Protein AF-A0A7S4KQP2-F1 (afdb_monomer_lite)

pLDDT: mean 84.34, std 9.61, range [54.09, 95.94]

Radius of gyration: 21.33 Å; chains: 1; bounding box: 47×23×53 Å

Structure (mmCIF, N/CA/C/O backbone):
data_AF-A0A7S4KQP2-F1
#
_entry.id   AF-A0A7S4KQP2-F1
#
loop_
_atom_site.group_PDB
_atom_site.id
_atom_site.type_symbol
_atom_site.label_atom_id
_atom_site.label_alt_id
_atom_site.label_comp_id
_atom_site.label_asym_id
_atom_site.label_entity_id
_atom_site.label_seq_id
_atom_site.pdbx_PDB_ins_code
_atom_site.Cartn_x
_atom_site.Cartn_y
_atom_site.Cartn_z
_atom_site.occupancy
_atom_site.B_iso_or_equiv
_atom_site.auth_seq_id
_atom_site.auth_comp_id
_atom_site.auth_asym_id
_atom_site.auth_atom_id
_atom_site.pdbx_PDB_model_num
ATOM 1 N N . VAL A 1 1 ? -1.414 11.076 -24.172 1.00 54.09 1 VAL A N 1
ATOM 2 C CA . VAL A 1 1 ? -0.318 10.652 -23.259 1.00 54.09 1 VAL A CA 1
ATOM 3 C C . VAL A 1 1 ? -0.550 9.234 -22.689 1.00 54.09 1 VAL A C 1
ATOM 5 O O . VAL A 1 1 ? -0.285 8.995 -21.524 1.00 54.09 1 VAL A O 1
ATOM 8 N N . LYS A 1 2 ? -1.063 8.268 -23.476 1.00 63.16 2 LYS A N 1
ATOM 9 C CA . LYS A 1 2 ? -1.435 6.912 -22.988 1.00 63.16 2 LYS A CA 1
ATOM 10 C C . LYS A 1 2 ? -0.659 5.764 -23.656 1.00 63.16 2 LYS A C 1
ATOM 12 O O . LYS A 1 2 ? -0.974 4.606 -23.430 1.00 63.16 2 LYS A O 1
ATOM 17 N N . SER A 1 3 ? 0.327 6.067 -24.500 1.00 73.31 3 SER A N 1
ATOM 18 C CA . SER A 1 3 ? 0.993 5.059 -25.334 1.00 73.31 3 SER A CA 1
ATOM 19 C C . SER A 1 3 ? 2.074 4.251 -24.608 1.00 73.31 3 SER A C 1
ATOM 21 O O . SER A 1 3 ? 2.471 3.212 -25.116 1.00 73.31 3 SER A O 1
ATOM 23 N N . GLY A 1 4 ? 2.557 4.694 -23.439 1.00 78.69 4 GLY A N 1
ATOM 24 C CA . GLY A 1 4 ? 3.621 3.990 -22.704 1.00 78.69 4 GLY A CA 1
ATOM 25 C C . GLY A 1 4 ? 4.964 3.938 -23.446 1.00 78.69 4 GLY A C 1
ATOM 26 O O . GLY A 1 4 ? 5.791 3.087 -23.146 1.00 78.69 4 GLY A O 1
ATOM 27 N N . ILE A 1 5 ? 5.177 4.821 -24.428 1.00 85.38 5 ILE A N 1
ATOM 28 C CA . ILE A 1 5 ? 6.394 4.862 -25.247 1.00 85.38 5 ILE A CA 1
ATOM 29 C C . ILE A 1 5 ? 7.413 5.787 -24.584 1.00 85.38 5 ILE A C 1
ATOM 31 O O . ILE A 1 5 ? 7.119 6.956 -24.331 1.00 85.38 5 ILE A O 1
ATOM 35 N N . PHE A 1 6 ? 8.614 5.273 -24.340 1.00 90.44 6 PHE A N 1
ATOM 36 C CA . PHE A 1 6 ? 9.753 6.026 -23.823 1.00 90.44 6 PHE A CA 1
ATOM 37 C C . PHE A 1 6 ? 11.065 5.408 -24.319 1.00 90.44 6 PHE A C 1
ATOM 39 O O . PHE A 1 6 ? 11.108 4.238 -24.700 1.00 90.44 6 PHE A O 1
ATOM 46 N N . THR A 1 7 ? 12.141 6.191 -24.288 1.00 91.81 7 THR A N 1
ATOM 47 C CA . THR A 1 7 ? 13.486 5.741 -24.669 1.00 91.81 7 THR A CA 1
ATOM 48 C C . THR A 1 7 ? 14.397 5.799 -23.454 1.00 91.81 7 THR A C 1
ATOM 50 O O . THR A 1 7 ? 14.441 6.816 -22.763 1.00 91.81 7 THR A O 1
ATOM 53 N N . ILE A 1 8 ? 15.145 4.724 -23.203 1.00 92.31 8 ILE A N 1
ATOM 54 C CA . ILE A 1 8 ? 16.148 4.690 -22.137 1.00 92.31 8 ILE A CA 1
ATOM 55 C C . ILE A 1 8 ? 17.492 5.182 -22.697 1.00 92.31 8 ILE A C 1
ATOM 57 O O . ILE A 1 8 ? 17.955 4.648 -23.709 1.00 92.31 8 ILE A O 1
ATOM 61 N N . PRO A 1 9 ? 18.134 6.189 -22.077 1.00 94.69 9 PRO A N 1
ATOM 62 C CA . PRO A 1 9 ? 19.444 6.662 -22.510 1.00 94.69 9 PRO A CA 1
ATOM 63 C C . PRO A 1 9 ? 20.538 5.591 -22.408 1.00 94.69 9 PRO A C 1
ATOM 65 O O . PRO A 1 9 ? 20.535 4.761 -21.502 1.00 94.69 9 PRO A O 1
ATOM 68 N N . LYS A 1 10 ? 21.544 5.670 -23.288 1.00 91.50 10 LYS A N 1
ATOM 69 C CA . LYS A 1 10 ? 22.642 4.685 -23.374 1.00 91.50 10 LYS A CA 1
ATOM 70 C C . LYS A 1 10 ? 23.550 4.622 -22.139 1.00 91.50 10 LYS A C 1
ATOM 72 O O . LYS A 1 10 ? 24.263 3.643 -21.973 1.00 91.50 10 LYS A O 1
ATOM 77 N N . PHE A 1 11 ? 23.554 5.658 -21.302 1.00 94.12 11 PHE A N 1
ATOM 78 C CA . PHE A 1 11 ? 24.356 5.691 -20.075 1.00 94.12 11 PHE A CA 1
ATOM 79 C C . PHE A 1 11 ? 23.725 4.900 -18.917 1.00 94.12 11 PHE A C 1
ATOM 81 O O . PHE A 1 11 ? 24.348 4.750 -17.869 1.00 94.12 11 PHE A O 1
ATOM 88 N N . VAL A 1 12 ? 22.484 4.424 -19.066 1.00 92.00 12 VAL A N 1
ATOM 89 C CA . VAL A 1 12 ? 21.790 3.651 -18.030 1.00 92.00 12 VAL A CA 1
ATOM 90 C C . VAL A 1 12 ? 22.274 2.202 -18.057 1.00 92.00 12 VAL A C 1
ATOM 92 O O . VAL A 1 12 ? 22.308 1.569 -19.110 1.00 92.00 12 VAL A O 1
ATOM 95 N N . HIS A 1 13 ? 22.620 1.662 -16.887 1.00 93.00 13 HIS A N 1
ATOM 96 C CA . HIS A 1 13 ? 23.046 0.270 -16.746 1.00 93.00 13 HIS A CA 1
ATOM 97 C C . HIS A 1 13 ? 21.942 -0.703 -17.217 1.00 93.00 13 HIS A C 1
ATOM 99 O O . HIS A 1 13 ? 20.776 -0.485 -16.870 1.00 93.00 13 HIS A O 1
ATOM 105 N N . PRO A 1 14 ? 22.269 -1.799 -17.934 1.00 92.69 14 PRO A N 1
ATOM 106 C CA . PRO A 1 14 ? 21.277 -2.728 -18.488 1.00 92.69 14 PRO A CA 1
ATOM 107 C C . PRO A 1 14 ? 20.307 -3.292 -17.440 1.00 92.69 14 PRO A C 1
ATOM 109 O O . PRO A 1 14 ? 19.108 -3.323 -17.693 1.00 92.69 14 PRO A O 1
ATOM 112 N N . ASP A 1 15 ? 20.785 -3.645 -16.240 1.00 91.50 15 ASP A N 1
ATOM 113 C CA . ASP A 1 15 ? 19.913 -4.122 -15.149 1.00 91.50 15 ASP A CA 1
ATOM 114 C C . ASP A 1 15 ? 18.859 -3.074 -14.736 1.00 91.50 15 ASP A C 1
ATOM 116 O O . ASP A 1 15 ? 17.713 -3.404 -14.447 1.00 91.50 15 ASP A O 1
ATOM 120 N N . ILE A 1 16 ? 19.222 -1.789 -14.705 1.00 92.06 16 ILE A N 1
ATOM 121 C CA . ILE A 1 16 ? 18.276 -0.714 -14.366 1.00 92.06 16 ILE A CA 1
ATOM 122 C C . ILE A 1 16 ? 17.314 -0.490 -15.529 1.00 92.06 16 ILE A C 1
ATOM 124 O O . ILE A 1 16 ? 16.122 -0.277 -15.314 1.00 92.06 16 ILE A O 1
ATOM 128 N N . ALA A 1 17 ? 17.828 -0.552 -16.758 1.00 94.06 17 ALA A N 1
ATOM 129 C CA . ALA A 1 17 ? 17.023 -0.394 -17.956 1.00 94.06 17 ALA A CA 1
ATOM 130 C C . ALA A 1 17 ? 15.924 -1.467 -18.045 1.00 94.06 17 ALA A C 1
ATOM 132 O O . ALA A 1 17 ? 14.764 -1.120 -18.265 1.00 94.06 17 ALA A O 1
ATOM 133 N N . ASP A 1 18 ? 16.266 -2.736 -17.795 1.00 94.12 18 ASP A N 1
ATOM 134 C CA . ASP A 1 18 ? 15.305 -3.847 -17.746 1.00 94.12 18 ASP A CA 1
ATOM 135 C C . ASP A 1 18 ? 14.243 -3.622 -16.660 1.00 94.12 18 ASP A C 1
ATOM 137 O O . ASP A 1 18 ? 13.043 -3.720 -16.931 1.00 94.12 18 ASP A O 1
ATOM 141 N N . LEU A 1 19 ? 14.648 -3.218 -15.451 1.00 95.06 19 LEU A N 1
ATOM 142 C CA . LEU A 1 19 ? 13.696 -2.950 -14.374 1.00 95.06 19 LEU A CA 1
ATOM 143 C C . LEU A 1 19 ? 12.720 -1.8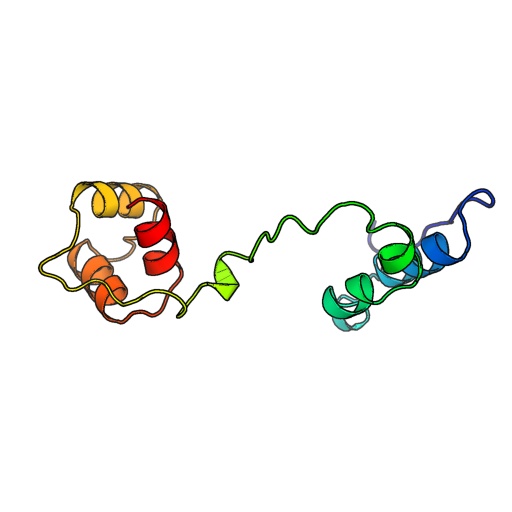13 -14.727 1.00 95.06 19 LEU A C 1
ATOM 145 O O . LEU A 1 19 ? 11.511 -1.971 -14.549 1.00 95.06 19 LEU A O 1
ATOM 149 N N . ILE A 1 20 ? 13.214 -0.691 -15.268 1.00 94.38 20 ILE A N 1
ATOM 150 C CA . ILE A 1 20 ? 12.374 0.444 -15.689 1.00 94.38 20 ILE A CA 1
ATOM 151 C C . ILE A 1 20 ? 11.380 0.006 -16.773 1.00 94.38 20 ILE A C 1
ATOM 153 O O . ILE A 1 20 ? 10.200 0.356 -16.695 1.00 94.38 20 ILE A O 1
ATOM 157 N N . GLN A 1 21 ? 11.819 -0.800 -17.746 1.00 93.69 21 GLN A N 1
ATOM 158 C CA . GLN A 1 21 ? 10.949 -1.345 -18.796 1.00 93.69 21 GLN A CA 1
ATOM 159 C C . GLN A 1 21 ? 9.810 -2.193 -18.240 1.00 93.69 21 GLN A C 1
ATOM 161 O O . GLN A 1 21 ? 8.676 -2.082 -18.704 1.00 93.69 21 GLN A O 1
ATOM 166 N N . ARG A 1 22 ? 10.082 -2.998 -17.214 1.00 93.81 22 ARG A N 1
ATOM 167 C CA . ARG A 1 22 ? 9.069 -3.848 -16.579 1.00 93.81 22 ARG A CA 1
ATOM 168 C C . ARG A 1 22 ? 8.141 -3.084 -15.630 1.00 93.81 22 ARG A C 1
ATOM 170 O O . ARG A 1 22 ? 7.011 -3.521 -15.401 1.00 93.81 22 ARG A O 1
ATOM 177 N N . MET A 1 23 ? 8.593 -1.956 -15.078 1.00 94.81 23 MET A N 1
ATOM 178 C CA . MET A 1 23 ? 7.784 -1.079 -14.220 1.00 94.81 23 MET A CA 1
ATOM 179 C C . MET A 1 23 ? 6.843 -0.176 -15.024 1.00 94.81 23 MET A C 1
ATOM 181 O O . MET A 1 23 ? 5.683 -0.007 -14.650 1.00 94.81 23 MET A O 1
ATOM 185 N N . LEU A 1 24 ? 7.314 0.391 -16.136 1.00 93.00 24 LEU A N 1
ATOM 186 C CA . LEU A 1 24 ? 6.568 1.364 -16.941 1.00 93.00 24 LEU A CA 1
ATOM 187 C C . LEU A 1 24 ? 5.764 0.702 -18.070 1.00 93.00 24 LEU A C 1
ATOM 189 O O . LEU A 1 24 ? 5.799 1.128 -19.222 1.00 93.00 24 LEU A O 1
ATOM 193 N N . VAL A 1 25 ? 5.006 -0.340 -17.723 1.00 92.12 25 VAL A N 1
ATOM 194 C CA . VAL A 1 25 ? 4.101 -1.035 -18.648 1.00 92.12 25 VAL A CA 1
ATOM 195 C C . VAL A 1 25 ? 2.707 -0.402 -18.589 1.00 92.12 25 VAL A C 1
ATOM 197 O O . VAL A 1 25 ? 2.154 -0.183 -17.502 1.00 92.12 25 VAL A O 1
ATOM 200 N N . ALA A 1 26 ? 2.144 -0.105 -19.767 1.00 90.62 26 ALA A N 1
ATOM 201 C CA . ALA A 1 26 ? 0.820 0.506 -19.909 1.00 90.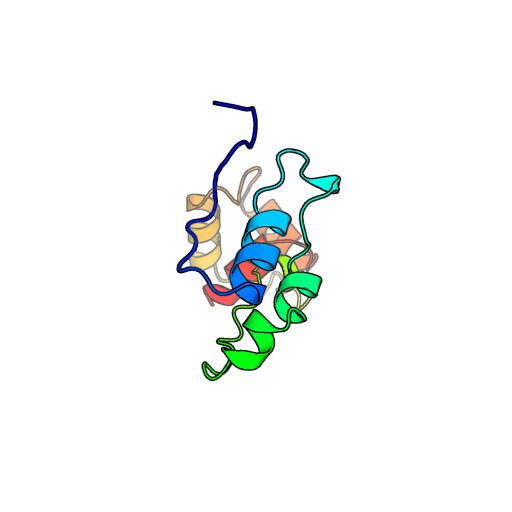62 26 ALA A CA 1
ATOM 202 C C . ALA A 1 26 ? -0.297 -0.389 -19.349 1.00 90.62 26 ALA A C 1
ATOM 204 O O . ALA A 1 26 ? -1.209 0.108 -18.694 1.00 90.62 26 ALA A O 1
ATOM 205 N N . ASP A 1 27 ? -0.190 -1.699 -19.573 1.00 91.19 27 ASP A N 1
ATOM 206 C CA . ASP A 1 27 ? -1.075 -2.713 -19.006 1.00 91.19 27 ASP A CA 1
ATOM 207 C C . ASP A 1 27 ? -0.661 -3.054 -17.557 1.00 91.19 27 ASP A C 1
ATOM 209 O O . ASP A 1 27 ? 0.429 -3.604 -17.349 1.00 91.19 27 ASP A O 1
ATOM 213 N N . PRO A 1 28 ? -1.505 -2.769 -16.545 1.00 91.00 28 PRO A N 1
ATOM 214 C CA . PRO A 1 28 ? -1.210 -3.091 -15.152 1.00 91.00 28 PRO A CA 1
ATOM 215 C C . PRO A 1 28 ? -1.044 -4.590 -14.887 1.00 91.00 28 PRO A C 1
ATOM 217 O O . PRO A 1 28 ? -0.238 -4.952 -14.034 1.00 91.00 28 PRO A O 1
ATOM 220 N N . ALA A 1 29 ? -1.752 -5.462 -15.615 1.00 92.75 29 ALA A N 1
ATOM 221 C CA . ALA A 1 29 ? -1.682 -6.911 -15.409 1.00 92.75 29 ALA A CA 1
ATOM 222 C C . ALA A 1 29 ? -0.326 -7.496 -15.838 1.00 92.75 29 ALA A C 1
ATOM 224 O O . ALA A 1 29 ? 0.099 -8.537 -15.341 1.00 92.75 29 ALA A O 1
ATOM 225 N N . ARG A 1 30 ? 0.372 -6.805 -16.747 1.00 92.50 30 ARG A N 1
ATOM 226 C CA . ARG A 1 30 ? 1.705 -7.175 -17.245 1.00 92.50 30 ARG A CA 1
ATOM 227 C C . ARG A 1 30 ? 2.843 -6.456 -16.521 1.00 92.50 30 ARG A C 1
ATOM 229 O O . ARG A 1 30 ? 4.009 -6.749 -16.786 1.00 92.50 30 ARG A O 1
ATOM 236 N N . ARG A 1 31 ? 2.526 -5.500 -15.647 1.00 95.94 31 ARG A N 1
ATOM 237 C CA . ARG A 1 31 ? 3.510 -4.745 -14.869 1.00 95.94 31 ARG A CA 1
ATOM 238 C C . ARG A 1 31 ? 4.162 -5.654 -13.831 1.00 95.94 31 ARG A C 1
ATOM 240 O O . ARG A 1 31 ? 3.491 -6.457 -13.189 1.00 95.94 31 ARG A O 1
ATOM 247 N N . ILE A 1 32 ? 5.470 -5.502 -13.637 1.00 95.25 32 ILE A N 1
ATOM 248 C CA . ILE A 1 32 ? 6.196 -6.245 -12.601 1.00 95.25 32 ILE A CA 1
ATOM 249 C C . ILE A 1 32 ? 5.594 -6.003 -11.209 1.00 95.25 32 ILE A C 1
ATOM 251 O O . ILE A 1 32 ? 5.343 -4.863 -10.812 1.00 95.25 32 ILE A O 1
ATOM 255 N N . ALA A 1 33 ? 5.379 -7.081 -10.454 1.00 93.81 33 ALA A N 1
ATOM 256 C CA . ALA A 1 33 ? 4.877 -6.998 -9.089 1.00 93.81 33 ALA A CA 1
ATOM 257 C C . ALA A 1 33 ? 5.989 -6.597 -8.108 1.00 93.81 33 ALA A C 1
ATOM 259 O O . ALA A 1 33 ? 7.164 -6.900 -8.313 1.00 93.81 33 ALA A O 1
ATOM 260 N N . ILE A 1 34 ? 5.619 -5.991 -6.974 1.00 90.25 34 ILE A N 1
ATOM 261 C CA . ILE A 1 34 ? 6.572 -5.543 -5.937 1.00 90.25 34 ILE A CA 1
ATOM 262 C C . ILE A 1 34 ? 7.487 -6.684 -5.463 1.00 90.25 34 ILE A C 1
ATOM 264 O O . ILE A 1 34 ? 8.684 -6.481 -5.260 1.00 90.25 34 ILE A O 1
ATOM 268 N N . LYS A 1 35 ? 6.942 -7.898 -5.315 1.00 89.00 35 LYS A N 1
ATOM 269 C CA . LYS A 1 35 ? 7.709 -9.098 -4.941 1.00 89.00 35 LYS A CA 1
ATOM 270 C C . LYS A 1 35 ? 8.833 -9.415 -5.932 1.00 89.00 35 LYS A C 1
ATOM 272 O O . LYS A 1 35 ? 9.905 -9.837 -5.515 1.00 89.00 35 LYS A O 1
ATOM 277 N N . ASP A 1 36 ? 8.605 -9.169 -7.218 1.00 92.56 36 ASP A N 1
ATOM 278 C CA . ASP A 1 36 ? 9.556 -9.466 -8.286 1.00 92.56 36 ASP A CA 1
ATOM 279 C C . ASP A 1 36 ? 10.563 -8.321 -8.459 1.00 92.56 36 ASP A C 1
ATOM 281 O O . ASP A 1 36 ? 11.738 -8.582 -8.705 1.00 92.56 36 ASP A O 1
ATOM 285 N N . ILE A 1 37 ? 10.158 -7.069 -8.193 1.00 92.12 37 ILE A N 1
ATOM 286 C CA . ILE A 1 37 ? 11.082 -5.925 -8.060 1.00 92.12 37 ILE A CA 1
ATOM 287 C C . ILE A 1 37 ? 12.121 -6.211 -6.969 1.00 92.12 37 ILE A C 1
ATOM 289 O O . ILE A 1 37 ? 13.318 -6.074 -7.206 1.00 92.12 37 ILE A O 1
ATOM 293 N N . LYS A 1 38 ? 11.679 -6.671 -5.790 1.00 87.06 38 LYS A N 1
ATOM 294 C CA . LYS A 1 38 ? 12.565 -6.990 -4.653 1.00 87.06 38 LYS A CA 1
ATOM 295 C C . LYS A 1 38 ? 13.540 -8.143 -4.935 1.00 87.06 38 LYS A C 1
ATOM 297 O O . LYS A 1 38 ? 14.529 -8.287 -4.224 1.00 87.06 38 LYS A O 1
ATOM 302 N N . ARG A 1 39 ? 13.270 -8.964 -5.955 1.00 90.56 39 ARG A N 1
ATOM 303 C CA . ARG A 1 39 ? 14.125 -10.080 -6.399 1.00 90.56 39 ARG A CA 1
ATOM 304 C C . ARG A 1 39 ? 15.010 -9.713 -7.594 1.00 90.56 39 ARG A C 1
ATOM 306 O O . ARG A 1 39 ? 15.809 -10.537 -8.028 1.00 90.56 39 ARG A O 1
ATOM 313 N N . HIS A 1 40 ? 14.863 -8.507 -8.140 1.00 92.44 40 HIS A N 1
ATOM 314 C CA . HIS A 1 40 ? 15.586 -8.075 -9.325 1.00 92.44 40 HIS A CA 1
ATOM 315 C C . HIS A 1 40 ? 17.086 -7.867 -9.019 1.00 92.44 40 HIS A C 1
ATOM 317 O O . HIS A 1 40 ? 17.407 -7.296 -7.973 1.00 92.44 40 HIS A O 1
ATOM 323 N N . PRO A 1 41 ? 18.020 -8.243 -9.920 1.00 90.50 41 PRO A N 1
ATOM 324 C CA . PRO A 1 41 ? 19.463 -8.090 -9.703 1.00 90.50 41 PRO A CA 1
ATOM 325 C C . PRO A 1 41 ? 19.891 -6.681 -9.285 1.00 90.50 41 PRO A C 1
ATOM 327 O O . PRO A 1 41 ? 20.676 -6.535 -8.353 1.00 90.50 41 PRO A O 1
ATOM 330 N N . PHE A 1 42 ? 19.326 -5.645 -9.916 1.00 89.62 42 PHE A N 1
ATOM 331 C CA . PHE A 1 42 ? 19.558 -4.253 -9.511 1.00 89.62 42 PHE A CA 1
ATOM 332 C C . PHE A 1 42 ? 19.160 -3.994 -8.052 1.00 89.62 42 PHE A C 1
ATOM 334 O O . PHE A 1 42 ? 19.927 -3.402 -7.301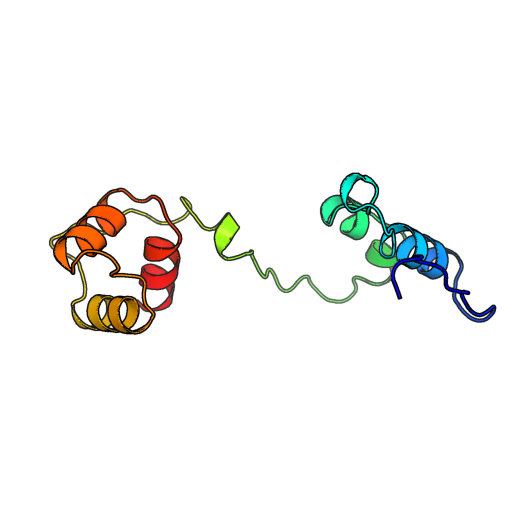 1.00 89.62 42 PHE A O 1
ATOM 341 N N . TRP A 1 43 ? 17.984 -4.470 -7.627 1.00 87.44 43 TRP A N 1
ATOM 342 C CA . TRP A 1 43 ? 17.525 -4.283 -6.253 1.00 87.44 43 TRP A CA 1
ATOM 343 C C . TRP A 1 43 ? 18.473 -4.962 -5.268 1.00 87.44 43 TRP A C 1
ATOM 345 O O . TRP A 1 43 ? 18.904 -4.333 -4.308 1.00 87.44 43 TRP A O 1
ATOM 355 N N . LEU A 1 44 ? 18.847 -6.215 -5.533 1.00 86.81 44 LEU A N 1
ATOM 356 C CA . LEU A 1 44 ? 19.725 -7.010 -4.669 1.00 86.81 4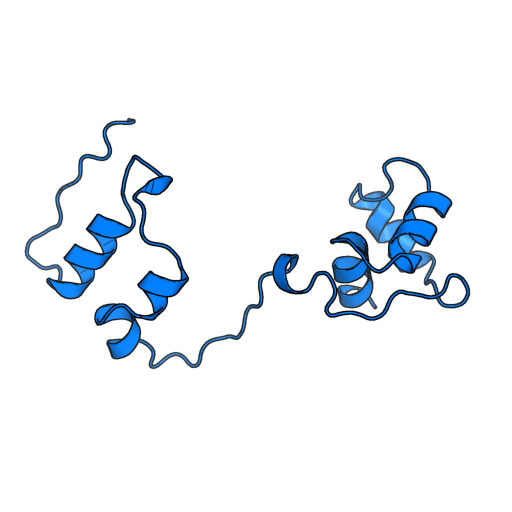4 LEU A CA 1
ATOM 357 C C . LEU A 1 44 ? 21.151 -6.444 -4.575 1.00 86.81 44 LEU A C 1
ATOM 359 O O . LEU A 1 44 ? 21.760 -6.495 -3.512 1.00 86.81 44 LEU A O 1
ATOM 363 N N . ARG A 1 45 ? 21.680 -5.881 -5.666 1.00 85.50 45 ARG A N 1
ATOM 364 C CA . ARG A 1 45 ? 23.023 -5.274 -5.707 1.00 85.50 45 ARG A CA 1
ATOM 365 C C . ARG A 1 45 ? 23.093 -3.921 -5.004 1.00 85.50 45 ARG A C 1
ATOM 367 O O . ARG A 1 45 ? 24.148 -3.557 -4.502 1.00 85.50 45 ARG A O 1
ATOM 374 N N . ASN A 1 46 ? 21.981 -3.189 -4.956 1.00 77.38 46 ASN A N 1
ATOM 375 C CA . ASN A 1 46 ? 21.927 -1.830 -4.420 1.00 77.38 46 ASN A CA 1
ATOM 376 C C . ASN A 1 46 ? 21.249 -1.738 -3.040 1.00 77.38 46 ASN A C 1
ATOM 378 O O . ASN A 1 46 ? 21.160 -0.645 -2.480 1.00 77.38 46 ASN A O 1
ATOM 382 N N . SER A 1 47 ? 20.798 -2.852 -2.450 1.00 67.38 47 SER A N 1
ATOM 383 C CA . SER A 1 47 ? 20.125 -2.884 -1.138 1.00 67.38 47 SER A CA 1
ATOM 384 C C . SER A 1 47 ? 21.102 -2.867 0.048 1.00 67.38 47 SER A C 1
ATOM 386 O O . SER A 1 47 ? 20.937 -3.579 1.032 1.00 67.38 47 SER A O 1
ATOM 388 N N . HIS A 1 48 ? 22.098 -1.977 -0.003 1.00 61.59 48 HIS A N 1
ATOM 389 C CA . HIS A 1 48 ? 22.892 -1.603 1.177 1.00 61.59 48 HIS A CA 1
ATOM 390 C C . HIS A 1 48 ? 22.087 -0.785 2.197 1.00 61.59 48 HIS A C 1
ATOM 392 O O . HIS A 1 48 ? 22.548 -0.541 3.309 1.00 61.59 48 HIS A O 1
ATOM 398 N N . ILE A 1 49 ? 20.879 -0.358 1.826 1.00 62.81 49 ILE A N 1
ATOM 399 C CA . ILE A 1 49 ? 19.936 0.277 2.735 1.00 62.81 49 ILE A CA 1
ATOM 400 C C . ILE A 1 49 ? 19.235 -0.860 3.486 1.00 62.81 49 ILE A C 1
ATOM 402 O O . ILE A 1 49 ? 18.489 -1.609 2.843 1.00 62.81 49 ILE A O 1
ATOM 406 N N . PRO A 1 50 ? 19.445 -1.026 4.809 1.00 61.94 50 PRO A N 1
ATOM 407 C CA . PRO A 1 50 ? 18.659 -1.980 5.576 1.00 61.94 50 PRO A CA 1
ATOM 408 C C . PRO A 1 50 ? 17.189 -1.651 5.321 1.00 61.94 50 PRO A C 1
ATOM 410 O O . PRO A 1 50 ? 16.821 -0.471 5.391 1.00 61.94 50 PRO A O 1
ATOM 413 N N . PRO A 1 51 ? 16.350 -2.633 4.951 1.00 60.75 51 PRO A N 1
ATOM 414 C CA . PRO A 1 51 ? 14.975 -2.338 4.609 1.00 60.75 51 PRO A CA 1
ATOM 415 C C . PRO A 1 51 ? 14.335 -1.669 5.823 1.00 60.75 51 PRO A C 1
ATOM 417 O O . PRO A 1 51 ? 14.120 -2.319 6.846 1.00 60.75 51 PRO A O 1
ATOM 420 N N . ARG A 1 52 ? 14.018 -0.367 5.726 1.00 59.19 52 ARG A N 1
ATOM 421 C CA . ARG A 1 52 ? 13.015 0.219 6.615 1.00 59.19 52 ARG A CA 1
ATOM 422 C C . ARG A 1 52 ? 11.786 -0.643 6.392 1.00 59.19 52 ARG A C 1
ATOM 424 O O . ARG A 1 52 ? 11.242 -0.663 5.287 1.00 59.19 52 ARG A O 1
ATOM 431 N N . ARG A 1 53 ? 11.422 -1.437 7.396 1.00 58.53 53 ARG A N 1
ATOM 432 C CA . ARG A 1 53 ? 10.284 -2.348 7.328 1.00 58.53 53 ARG A CA 1
ATOM 433 C C . ARG A 1 53 ? 9.016 -1.505 7.426 1.00 58.53 53 ARG A C 1
ATOM 435 O O . ARG A 1 53 ? 8.364 -1.464 8.457 1.00 58.53 53 ARG A O 1
ATOM 442 N N . ILE A 1 54 ? 8.717 -0.777 6.356 1.00 64.62 54 ILE A N 1
ATOM 443 C CA . ILE A 1 54 ? 7.434 -0.117 6.165 1.00 64.62 54 ILE A CA 1
ATOM 444 C C . ILE A 1 54 ? 6.492 -1.241 5.756 1.00 64.62 54 ILE A C 1
ATOM 446 O O . ILE A 1 54 ? 6.530 -1.717 4.619 1.00 64.62 54 ILE A O 1
ATOM 450 N N . VAL A 1 55 ? 5.741 -1.749 6.728 1.00 69.69 55 VAL A N 1
ATOM 451 C CA . VAL A 1 55 ? 4.651 -2.684 6.463 1.00 69.69 55 VAL A CA 1
ATOM 452 C C . VAL A 1 55 ? 3.482 -1.838 5.961 1.00 69.69 55 VAL A C 1
ATOM 454 O O . VAL A 1 55 ? 3.126 -0.871 6.638 1.00 69.69 55 VAL A O 1
ATOM 457 N N . PRO A 1 56 ? 2.925 -2.116 4.770 1.00 74.44 56 PRO A N 1
ATOM 458 C CA . PRO A 1 56 ? 1.703 -1.457 4.334 1.00 74.44 56 PRO A CA 1
ATOM 459 C C . PRO A 1 56 ? 0.637 -1.599 5.420 1.00 74.44 56 PRO A C 1
ATOM 461 O O . PRO A 1 56 ? 0.424 -2.693 5.928 1.00 74.44 56 PRO A O 1
ATOM 464 N N . VAL A 1 57 ? -0.043 -0.506 5.763 1.00 76.00 57 VAL A N 1
ATOM 465 C CA . VAL A 1 57 ? -1.089 -0.487 6.805 1.00 76.00 57 VAL A CA 1
ATOM 466 C C . VAL A 1 57 ? -2.155 -1.558 6.536 1.00 76.00 57 VAL A C 1
ATOM 468 O O . VAL A 1 57 ? -2.619 -2.229 7.449 1.00 76.00 57 VAL A O 1
ATOM 471 N N . ASN A 1 58 ? -2.456 -1.801 5.259 1.00 76.12 58 ASN A N 1
ATOM 472 C CA . ASN A 1 58 ? -3.399 -2.826 4.823 1.00 76.12 58 ASN A CA 1
ATOM 473 C C . ASN A 1 58 ? -2.947 -4.264 5.139 1.00 76.12 58 ASN A C 1
ATOM 475 O O . ASN A 1 58 ? -3.785 -5.136 5.337 1.00 76.12 58 ASN A O 1
ATOM 479 N N . ASP A 1 59 ? -1.638 -4.507 5.221 1.00 77.94 59 ASP A N 1
ATOM 480 C CA . ASP A 1 59 ? -1.075 -5.810 5.597 1.00 77.94 59 ASP A CA 1
ATOM 481 C C . ASP A 1 59 ? -1.085 -6.012 7.125 1.00 77.94 59 ASP A C 1
ATOM 483 O O . ASP A 1 59 ? -0.860 -7.122 7.603 1.00 77.94 59 ASP A O 1
ATOM 487 N N . LEU A 1 60 ? -1.342 -4.952 7.902 1.00 77.50 60 LEU A N 1
ATOM 488 C CA . LEU A 1 60 ? -1.508 -5.025 9.355 1.00 77.50 60 LEU A CA 1
ATOM 489 C C . LEU A 1 60 ? -2.944 -5.370 9.766 1.00 77.50 60 LEU A C 1
ATOM 491 O O . LEU A 1 60 ? -3.188 -5.674 10.935 1.00 77.50 60 LEU A O 1
ATOM 495 N N . VAL A 1 61 ? -3.897 -5.345 8.830 1.00 77.12 61 VAL A N 1
ATOM 496 C CA . VAL A 1 61 ? -5.289 -5.723 9.094 1.00 77.12 61 VAL A CA 1
ATOM 497 C C . VAL A 1 61 ? -5.321 -7.181 9.564 1.00 77.12 61 VAL A C 1
ATOM 499 O O . VAL A 1 61 ? -4.854 -8.081 8.870 1.00 77.12 61 VAL A O 1
ATOM 502 N N . GLY A 1 62 ? -5.830 -7.411 10.777 1.00 72.00 62 GLY A N 1
ATOM 503 C CA . GLY A 1 62 ? -5.832 -8.725 11.433 1.00 72.00 62 GLY A CA 1
ATOM 504 C C . GLY A 1 62 ? -4.541 -9.096 12.180 1.00 72.00 62 GLY A C 1
ATOM 505 O O . GLY A 1 62 ? -4.480 -10.171 12.768 1.00 72.00 62 GLY A O 1
ATOM 506 N N . SER A 1 63 ? -3.523 -8.227 12.195 1.00 76.19 63 SER A N 1
ATOM 507 C CA . SER A 1 63 ? -2.334 -8.390 13.055 1.00 76.19 63 SER A CA 1
ATOM 508 C C . SER A 1 63 ? -2.558 -7.888 14.485 1.00 76.19 63 SER A C 1
ATOM 510 O O . SER A 1 63 ? -1.789 -8.229 15.382 1.00 76.19 63 SER A O 1
ATOM 512 N N . PHE A 1 64 ? -3.590 -7.072 14.698 1.00 79.31 64 PHE A N 1
ATOM 513 C CA . PHE A 1 64 ? -3.918 -6.494 15.995 1.00 79.31 64 PHE A CA 1
ATOM 514 C C . PHE A 1 64 ? -5.070 -7.234 16.666 1.00 79.31 64 PHE A C 1
ATOM 516 O O . PHE A 1 64 ? -5.969 -7.752 16.003 1.00 79.31 64 PHE A O 1
ATOM 523 N N . THR A 1 65 ? -5.048 -7.263 17.997 1.00 82.12 65 THR A N 1
ATOM 524 C CA . THR A 1 65 ? -6.154 -7.793 18.789 1.00 82.12 65 THR A CA 1
ATOM 525 C C . THR A 1 65 ? -7.358 -6.853 18.699 1.00 82.12 65 THR A C 1
ATOM 527 O O . THR A 1 65 ? -7.171 -5.630 18.772 1.00 82.12 65 THR A O 1
ATOM 530 N N . PRO A 1 66 ? -8.585 -7.391 18.573 1.00 83.56 66 PRO A N 1
ATOM 531 C CA . PRO A 1 66 ? -9.792 -6.579 18.655 1.00 83.56 66 PRO A CA 1
ATOM 532 C C . PRO A 1 66 ? -9.826 -5.788 19.965 1.00 83.56 66 PRO A C 1
ATOM 534 O O . PRO A 1 66 ? -9.326 -6.258 20.993 1.00 83.56 66 PRO A O 1
ATOM 537 N N . VAL A 1 67 ? -10.384 -4.581 19.920 1.00 83.44 67 VAL A N 1
ATOM 538 C CA . VAL A 1 67 ? -10.560 -3.748 21.115 1.00 83.44 67 VAL A CA 1
ATOM 539 C C . VAL A 1 67 ? -11.845 -4.196 21.794 1.00 83.44 67 VAL A C 1
ATOM 541 O O . VAL A 1 67 ? -12.878 -4.336 21.140 1.00 83.44 67 VAL A O 1
ATOM 544 N N . LYS A 1 68 ? -11.798 -4.471 23.097 1.00 83.75 68 LYS A N 1
ATOM 545 C CA . LYS A 1 68 ? -13.034 -4.725 23.834 1.00 83.75 68 LYS A CA 1
ATOM 546 C C . LYS A 1 68 ? -13.782 -3.412 24.005 1.00 83.75 68 LYS A C 1
ATOM 548 O O . LYS A 1 68 ? -13.152 -2.399 24.268 1.00 83.75 68 LYS A O 1
ATOM 553 N N . GLN A 1 69 ? -15.109 -3.452 23.957 1.00 79.25 69 GLN A N 1
ATOM 554 C CA . GLN A 1 69 ? -15.941 -2.251 24.097 1.00 79.25 69 GLN A CA 1
ATOM 555 C C . GLN A 1 69 ? -15.708 -1.492 25.417 1.00 79.25 69 GLN A C 1
ATOM 557 O O . GLN A 1 69 ? -15.882 -0.285 25.458 1.00 79.25 69 GLN A O 1
ATOM 562 N N . GLU A 1 70 ? -15.286 -2.192 26.474 1.00 82.50 70 GLU A N 1
ATOM 563 C CA . GLU A 1 70 ? -14.969 -1.618 27.792 1.00 82.50 70 GLU A CA 1
ATOM 564 C C . GLU A 1 70 ? -13.635 -0.852 27.847 1.00 82.50 70 GLU A C 1
ATOM 566 O O . GLU A 1 70 ? -13.453 -0.022 28.731 1.00 82.50 70 GLU A O 1
ATOM 571 N N . ASP A 1 71 ? -12.727 -1.112 26.902 1.00 85.31 71 ASP A N 1
ATOM 572 C CA . ASP A 1 71 ? -11.360 -0.572 26.871 1.00 85.31 71 ASP A CA 1
ATOM 573 C C . ASP A 1 71 ? -11.174 0.458 25.732 1.00 85.31 71 ASP A C 1
ATOM 575 O O . ASP A 1 71 ? -10.047 0.729 25.311 1.00 85.31 71 ASP A O 1
ATOM 579 N N . VAL A 1 72 ? -12.268 0.981 25.164 1.00 88.12 72 VAL A N 1
ATOM 580 C CA . VAL A 1 72 ? -12.210 1.938 24.050 1.00 88.12 72 VAL A CA 1
ATOM 581 C C . VAL A 1 72 ? -11.950 3.353 24.566 1.00 88.12 72 VAL A C 1
ATOM 583 O O . VAL A 1 72 ? -12.649 3.838 25.450 1.00 88.12 72 VAL A O 1
ATOM 586 N N . ASP A 1 73 ? -10.973 4.028 23.967 1.00 91.06 73 ASP A N 1
ATOM 587 C CA . ASP A 1 73 ? -10.661 5.433 24.202 1.00 91.06 73 ASP A CA 1
ATOM 588 C C . ASP A 1 73 ? -11.561 6.335 23.339 1.00 91.06 73 ASP A C 1
ATOM 590 O O . ASP A 1 73 ? -11.491 6.328 22.102 1.00 91.06 73 ASP A O 1
ATOM 594 N N . GLU A 1 74 ? -12.408 7.118 24.007 1.00 89.12 74 GLU A N 1
ATOM 595 C CA . GLU A 1 74 ? -13.352 8.054 23.388 1.00 89.12 74 GLU A CA 1
ATOM 596 C C . GLU A 1 74 ? -12.644 9.143 22.555 1.00 89.12 74 GLU A C 1
ATOM 598 O O . GLU A 1 74 ? -13.144 9.540 21.501 1.00 89.12 74 GLU A O 1
ATOM 603 N N . GLU A 1 75 ? -11.452 9.607 22.954 1.00 90.25 75 GLU A N 1
ATOM 604 C CA . GLU A 1 75 ? -10.707 10.648 22.228 1.00 90.25 75 GLU A CA 1
ATOM 605 C C . GLU A 1 75 ? -10.192 10.128 20.877 1.00 90.25 75 GLU A C 1
ATOM 607 O O . GLU A 1 75 ? -10.256 10.818 19.846 1.00 90.25 75 GLU A O 1
ATOM 612 N N . ILE A 1 76 ? -9.734 8.874 20.852 1.00 91.44 76 ILE A N 1
ATOM 613 C CA . ILE A 1 76 ? -9.295 8.214 19.619 1.00 91.44 76 ILE A CA 1
ATOM 614 C C . ILE A 1 76 ? -10.493 7.972 18.698 1.00 91.44 76 ILE A C 1
ATOM 616 O O . ILE A 1 76 ? -10.402 8.214 17.491 1.00 91.44 76 ILE A O 1
ATOM 620 N N . VAL A 1 77 ? -11.636 7.551 19.244 1.00 90.69 77 VAL A N 1
ATOM 621 C CA . VAL A 1 77 ? -12.873 7.364 18.471 1.00 90.69 77 VAL A CA 1
ATOM 622 C C . VAL A 1 77 ? -13.330 8.678 17.837 1.00 90.69 77 VAL A C 1
ATOM 624 O O . VAL A 1 77 ? -13.572 8.713 16.629 1.00 90.69 77 VAL A O 1
ATOM 627 N N . LEU A 1 78 ? -13.340 9.784 18.585 1.00 89.62 78 LEU A N 1
ATOM 628 C CA . LEU A 1 78 ? -13.654 11.119 18.056 1.00 89.62 78 LEU A CA 1
ATOM 629 C C . LEU A 1 78 ? -12.688 11.551 16.944 1.00 89.62 78 LEU A C 1
ATOM 631 O O . LEU A 1 78 ? -13.099 12.147 15.938 1.00 89.62 78 LEU A O 1
ATOM 635 N N . SER A 1 79 ? -11.406 11.216 17.087 1.00 90.50 79 SER A N 1
ATOM 636 C CA . SER A 1 79 ? -10.390 11.465 16.062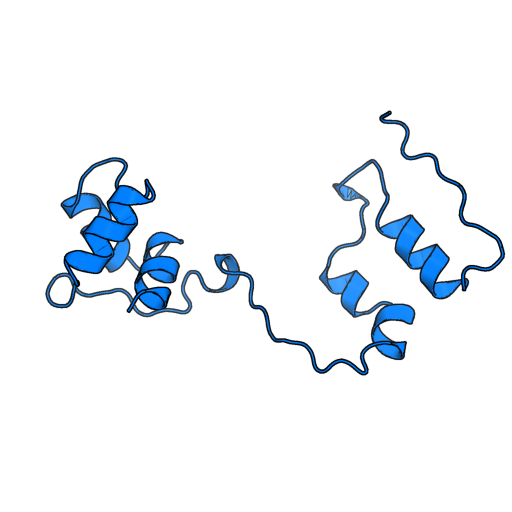 1.00 90.50 79 SER A CA 1
ATOM 637 C C . SER A 1 79 ? -10.669 10.656 14.791 1.00 90.50 79 SER A C 1
ATOM 639 O O . SER A 1 79 ? -10.635 11.198 13.684 1.00 90.50 79 SER A O 1
ATOM 641 N N . LEU A 1 80 ? -11.019 9.375 14.925 1.00 90.44 80 LEU A N 1
ATOM 642 C CA . LEU A 1 80 ? -11.385 8.507 13.802 1.00 90.44 80 LEU A CA 1
ATOM 643 C C . LEU A 1 80 ? -12.681 8.955 13.115 1.00 90.44 80 LEU A C 1
ATOM 645 O O . LEU A 1 80 ? -12.753 8.954 11.883 1.00 90.44 80 LEU A O 1
ATOM 649 N N . MET A 1 81 ? -13.681 9.397 13.877 1.00 89.38 81 MET A N 1
ATOM 650 C CA . MET A 1 81 ? -14.905 9.989 13.333 1.00 89.38 81 MET A CA 1
ATOM 651 C C . MET A 1 81 ? -14.597 11.259 12.539 1.00 89.38 81 MET A C 1
ATOM 653 O O . MET A 1 81 ? -15.067 11.406 11.411 1.00 89.38 81 MET A O 1
ATOM 657 N N . SE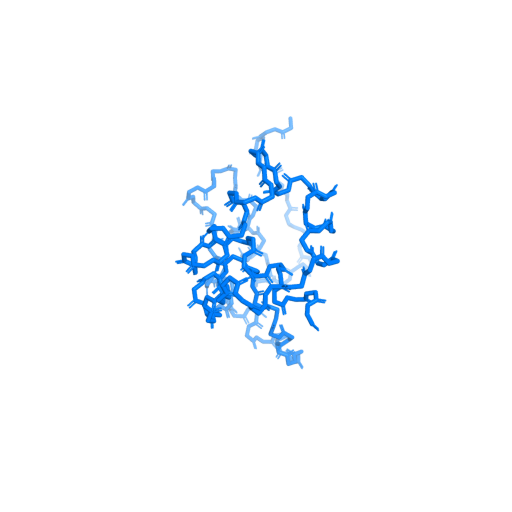R A 1 82 ? -13.737 12.131 13.073 1.00 88.88 82 SER A N 1
ATOM 658 C CA . SER A 1 82 ? -13.296 13.362 12.396 1.00 88.88 82 SER A CA 1
ATOM 659 C C . SER A 1 82 ? -12.520 13.087 11.101 1.00 88.88 82 SER A C 1
ATOM 661 O O . SER A 1 82 ? -12.564 13.882 10.164 1.00 88.88 82 SER A O 1
ATOM 663 N N . LEU A 1 83 ? -11.835 11.942 11.024 1.00 88.62 83 LEU A N 1
ATOM 664 C CA . LEU A 1 83 ? -11.159 11.445 9.822 1.00 88.62 83 LEU A CA 1
ATOM 665 C C . LEU A 1 83 ? -12.111 10.765 8.816 1.00 88.62 83 LEU A C 1
ATOM 667 O O . LEU A 1 83 ? -11.673 10.391 7.728 1.00 88.62 83 LEU A O 1
ATOM 671 N N . GLY A 1 84 ? -13.396 10.620 9.153 1.00 85.12 84 GLY A N 1
ATOM 672 C CA . GLY A 1 84 ? -14.432 10.065 8.281 1.00 85.12 84 GLY A CA 1
ATOM 673 C C . GLY A 1 84 ? -14.643 8.552 8.392 1.00 85.12 84 GLY A C 1
ATOM 674 O O . GLY A 1 84 ? -15.308 7.979 7.533 1.00 85.12 84 GLY A O 1
ATOM 675 N N . TRP A 1 85 ? -14.111 7.892 9.428 1.00 83.75 85 TRP A N 1
ATOM 676 C CA . TRP A 1 85 ? -14.290 6.444 9.650 1.00 83.75 85 TRP A CA 1
ATOM 677 C C . TRP A 1 85 ? -15.601 6.082 10.376 1.00 83.75 85 TRP A C 1
ATOM 679 O O . TRP A 1 85 ? -15.987 4.913 10.426 1.00 83.75 85 TRP A O 1
ATOM 689 N N . GLY A 1 86 ? -16.306 7.077 10.920 1.00 75.19 86 GLY A N 1
ATOM 690 C CA . GLY A 1 86 ? -17.615 6.936 11.566 1.00 75.19 86 GLY A CA 1
ATOM 691 C C . GLY A 1 86 ? -18.769 7.273 10.622 1.00 75.19 86 GLY A C 1
ATOM 692 O O . GLY A 1 86 ? -19.511 8.207 10.893 1.00 75.19 86 GLY A O 1
ATOM 693 N N . VAL A 1 87 ? -18.874 6.577 9.483 1.00 69.81 87 VAL A N 1
ATOM 694 C CA . VAL A 1 87 ? -19.890 6.868 8.445 1.00 69.81 87 VAL A CA 1
ATOM 695 C C . VAL A 1 87 ? -21.324 6.657 8.951 1.00 69.81 87 VAL A C 1
ATOM 697 O O . VAL A 1 87 ? -22.235 7.336 8.484 1.00 69.81 87 VAL A O 1
ATOM 700 N N . ASP A 1 88 ? -21.506 5.748 9.908 1.00 72.56 88 ASP A N 1
ATOM 701 C CA . ASP A 1 88 ? -22.805 5.421 10.495 1.00 72.56 88 ASP A CA 1
ATOM 702 C C . ASP A 1 88 ? -23.007 6.210 11.800 1.00 72.56 88 ASP A C 1
ATOM 704 O O . ASP A 1 88 ? -23.744 7.194 11.839 1.00 72.56 88 ASP A O 1
ATOM 708 N N . ASP A 1 89 ? -22.308 5.796 12.854 1.00 83.25 89 ASP A N 1
ATOM 709 C CA . ASP A 1 89 ? -22.362 6.334 14.208 1.00 83.25 89 ASP A CA 1
ATOM 710 C C . ASP A 1 89 ? -21.144 5.865 15.030 1.00 83.25 89 ASP A C 1
ATOM 712 O O . ASP A 1 89 ? -20.314 5.066 14.578 1.00 83.25 89 ASP A O 1
ATOM 716 N N . GLU A 1 90 ? -21.017 6.401 16.245 1.00 86.50 90 GLU A N 1
ATOM 717 C CA . GLU A 1 90 ? -19.959 6.037 17.191 1.00 86.50 90 GLU A CA 1
ATOM 718 C C . GLU A 1 90 ? -20.061 4.563 17.618 1.00 86.50 90 GLU A C 1
ATOM 720 O O . GLU A 1 90 ? -19.067 3.835 17.591 1.00 86.50 90 GLU A O 1
ATOM 725 N N . GLU A 1 91 ? -21.275 4.092 17.923 1.00 86.88 91 GLU A N 1
ATOM 726 C CA . GLU A 1 91 ? -21.533 2.706 18.331 1.00 86.88 91 GLU A CA 1
ATOM 727 C C . GLU A 1 91 ? -21.159 1.704 17.229 1.00 86.88 91 GLU A C 1
ATOM 729 O O . GLU A 1 91 ? -20.509 0.691 17.505 1.00 86.88 91 GLU A O 1
ATOM 734 N N . GLY A 1 92 ? -21.484 1.998 15.967 1.00 86.44 92 GLY A N 1
ATOM 735 C CA . GLY A 1 92 ? -21.106 1.174 14.824 1.00 86.44 92 GLY A CA 1
ATOM 736 C C . GLY A 1 92 ? -19.596 1.129 14.600 1.00 86.44 92 GLY A C 1
ATOM 737 O O . GLY A 1 92 ? -19.055 0.077 14.245 1.00 86.44 92 GLY A O 1
ATOM 738 N N . LEU A 1 93 ? -18.879 2.230 14.854 1.00 87.75 93 LEU A N 1
ATOM 739 C CA . LEU A 1 93 ? -17.415 2.236 14.821 1.00 87.75 93 LEU A CA 1
ATOM 740 C C . LEU A 1 93 ? -16.832 1.365 15.944 1.00 87.75 93 LEU A C 1
ATOM 742 O O . LEU A 1 93 ? -15.978 0.519 15.672 1.00 87.75 93 LEU A O 1
ATOM 746 N N . ILE A 1 94 ? -17.332 1.501 17.174 1.00 87.81 94 ILE A N 1
ATOM 747 C CA . ILE A 1 94 ? -16.926 0.684 18.328 1.00 87.81 94 ILE A CA 1
ATOM 748 C C . ILE A 1 94 ? -17.182 -0.807 18.068 1.00 87.81 94 ILE A C 1
ATOM 750 O O . ILE A 1 94 ? -16.330 -1.654 18.352 1.00 87.81 94 ILE A O 1
ATOM 754 N N . GLN A 1 95 ? -18.321 -1.145 17.463 1.00 87.94 95 GLN A N 1
ATOM 755 C CA . GLN A 1 95 ? -18.632 -2.517 17.077 1.00 87.94 95 GLN A CA 1
ATOM 756 C C . GLN A 1 95 ? -17.611 -3.070 16.071 1.00 87.94 95 GLN A C 1
ATOM 758 O O . GLN A 1 95 ? -17.094 -4.170 16.275 1.00 87.94 95 GLN A O 1
ATOM 763 N N . ARG A 1 96 ? -17.242 -2.298 15.039 1.00 86.25 96 ARG A N 1
ATOM 764 C CA . ARG A 1 96 ? -16.217 -2.700 14.054 1.00 86.25 96 ARG A CA 1
ATOM 765 C C . ARG A 1 96 ? -14.829 -2.877 14.673 1.00 86.25 96 ARG A C 1
ATOM 767 O O . ARG A 1 96 ? -14.105 -3.805 14.303 1.00 86.25 96 ARG A O 1
ATOM 774 N N . LEU A 1 97 ? -14.462 -2.037 15.643 1.00 87.94 97 LEU A N 1
ATOM 775 C CA . LEU A 1 97 ? -13.221 -2.199 16.412 1.00 87.94 97 LEU A CA 1
ATOM 776 C C . LEU A 1 97 ? -13.216 -3.517 17.212 1.00 87.94 97 LEU A C 1
ATOM 778 O O . LEU A 1 97 ? -12.180 -4.187 17.290 1.00 87.94 97 LEU A O 1
ATOM 782 N N . GLY A 1 98 ? -14.378 -3.926 17.731 1.00 84.62 98 GLY A N 1
ATOM 783 C CA . GLY A 1 98 ? -14.578 -5.207 18.417 1.00 84.62 98 GLY A CA 1
ATOM 784 C C . GLY A 1 98 ? -14.594 -6.433 17.497 1.00 84.62 98 GLY A C 1
ATOM 785 O O . GLY A 1 98 ? -14.197 -7.523 17.910 1.00 84.62 98 GLY A O 1
ATOM 786 N N . GLU A 1 99 ? -14.981 -6.277 16.231 1.00 83.62 99 GLU A N 1
ATOM 787 C CA . GLU A 1 99 ? -14.951 -7.359 15.233 1.00 83.62 99 GLU A CA 1
ATOM 788 C C . GLU A 1 99 ? -13.533 -7.697 14.749 1.00 83.62 99 GLU A C 1
ATOM 790 O O . GLU A 1 99 ? -13.305 -8.763 14.163 1.00 83.62 99 GLU A O 1
ATOM 795 N N . GLY A 1 100 ? -12.559 -6.820 15.013 1.00 72.50 100 GLY A N 1
ATOM 796 C CA . GLY A 1 100 ? -11.145 -7.097 14.768 1.00 72.50 100 GLY A CA 1
ATOM 797 C C . GLY A 1 100 ? -10.730 -7.056 13.297 1.00 72.50 100 GLY A C 1
ATOM 798 O O . GLY A 1 100 ? -9.650 -7.533 12.941 1.00 72.50 100 GLY A O 1
ATOM 799 N N . LYS A 1 101 ? -11.601 -6.560 12.416 1.00 69.56 101 LYS A N 1
ATOM 800 C CA . LYS A 1 101 ? -11.439 -6.652 10.964 1.00 69.56 101 LYS A CA 1
ATOM 801 C C . LYS A 1 101 ? -11.652 -5.283 10.347 1.00 69.56 101 LYS A C 1
ATOM 803 O O . LYS A 1 101 ? -12.779 -4.829 10.232 1.00 69.56 101 LYS A O 1
ATOM 808 N N . GLY A 1 102 ? -10.566 -4.652 9.921 1.00 82.31 102 GLY A N 1
ATOM 809 C CA . GLY A 1 102 ? -10.649 -3.377 9.224 1.00 82.31 102 GLY A CA 1
ATOM 810 C C . GLY A 1 102 ? -9.395 -2.534 9.365 1.00 82.31 102 GLY A C 1
ATOM 811 O O . GLY A 1 102 ? -8.487 -2.853 10.137 1.00 82.31 102 GLY A O 1
ATOM 812 N N . LEU A 1 103 ? -9.353 -1.455 8.593 1.00 85.62 103 LEU A N 1
ATOM 813 C CA . LEU A 1 103 ? -8.322 -0.429 8.724 1.00 85.62 103 LEU A CA 1
ATOM 814 C C . LEU A 1 103 ? -8.582 0.442 9.958 1.00 85.62 103 LEU A C 1
ATOM 816 O O . LEU A 1 103 ? -7.630 0.919 10.561 1.00 85.62 103 LEU A O 1
ATOM 820 N N . GLU A 1 104 ? -9.840 0.566 10.375 1.00 87.81 104 GLU A N 1
ATOM 821 C CA . GLU A 1 104 ? -10.312 1.247 11.580 1.00 87.81 104 GLU A CA 1
ATOM 822 C C . GLU A 1 104 ? -9.520 0.794 12.808 1.00 87.81 104 GLU A C 1
ATOM 824 O O . GLU A 1 104 ? -8.970 1.619 13.530 1.00 87.81 104 GLU A O 1
ATOM 829 N N . LEU A 1 105 ? -9.374 -0.525 12.986 1.00 88.31 105 LEU A N 1
ATOM 830 C CA . LEU A 1 105 ? -8.597 -1.107 14.079 1.00 88.31 105 LEU A CA 1
ATOM 831 C C . LEU A 1 105 ? -7.112 -0.763 13.973 1.00 88.31 105 LEU A C 1
ATOM 833 O O . LEU A 1 105 ? -6.466 -0.482 14.977 1.00 88.31 105 LEU A O 1
ATOM 837 N N . VAL A 1 106 ? -6.555 -0.805 12.763 1.00 88.00 106 VAL A N 1
ATOM 838 C CA . VAL A 1 106 ? -5.139 -0.496 12.550 1.00 88.00 106 VAL A CA 1
ATOM 839 C C . VAL A 1 106 ? -4.862 0.963 12.902 1.00 88.00 106 VAL A C 1
ATOM 841 O O . VAL A 1 106 ? -3.890 1.242 13.592 1.00 88.00 106 VAL A O 1
ATOM 844 N N . TYR A 1 107 ? -5.718 1.884 12.460 1.00 87.44 107 TYR A N 1
ATOM 845 C CA . TYR A 1 107 ? -5.584 3.301 12.780 1.00 87.44 107 TYR A CA 1
ATOM 846 C C . TYR A 1 107 ? -5.816 3.576 14.263 1.00 87.44 107 TYR A C 1
ATOM 848 O O . TYR A 1 107 ? -5.024 4.306 14.848 1.00 87.44 107 TYR A O 1
ATOM 856 N N . TYR A 1 108 ? -6.813 2.941 14.883 1.00 89.62 108 TYR A N 1
ATOM 857 C CA . TYR A 1 108 ? -7.027 3.013 16.328 1.00 89.62 108 TYR A CA 1
ATOM 858 C C . TYR A 1 108 ? -5.756 2.619 17.101 1.00 89.62 108 TYR A C 1
ATOM 860 O O . TYR A 1 108 ? -5.260 3.391 17.909 1.00 89.62 108 TYR A O 1
ATOM 868 N N . ARG A 1 109 ? -5.149 1.470 16.770 1.00 87.12 109 ARG A N 1
ATOM 869 C CA . ARG A 1 109 ? -3.923 0.956 17.416 1.00 87.12 109 ARG A CA 1
ATOM 870 C C . ARG A 1 109 ? -2.653 1.761 17.129 1.00 87.12 109 ARG A C 1
ATOM 872 O O . ARG A 1 109 ? -1.643 1.546 17.784 1.00 87.12 109 ARG A O 1
ATOM 879 N N . ILE A 1 110 ? -2.660 2.607 16.101 1.00 84.88 110 ILE A N 1
ATOM 880 C CA . ILE A 1 110 ? -1.550 3.525 15.799 1.00 84.88 110 ILE A CA 1
ATOM 881 C C . ILE A 1 110 ? -1.680 4.824 16.608 1.00 84.88 110 ILE A C 1
ATOM 883 O O . ILE A 1 110 ? -0.676 5.505 16.811 1.00 84.88 110 ILE A O 1
ATOM 887 N N . LEU A 1 111 ? -2.905 5.183 16.996 1.00 84.38 111 LEU A N 1
ATOM 888 C CA . LEU A 1 111 ? -3.221 6.396 17.750 1.00 84.38 111 LEU A CA 1
ATOM 889 C C . LEU A 1 111 ? -3.243 6.179 19.272 1.00 84.38 111 LEU A C 1
ATOM 891 O O . LEU A 1 111 ? -3.148 7.165 19.995 1.00 84.38 111 LEU A O 1
ATOM 895 N N . GLU A 1 112 ? -3.357 4.925 19.720 1.00 81.62 112 GLU A N 1
ATOM 896 C CA . GLU A 1 112 ? -3.147 4.464 21.107 1.00 81.62 112 GLU A CA 1
ATOM 897 C C . GLU A 1 112 ? -1.674 4.599 21.537 1.00 81.62 112 GLU A C 1
ATOM 899 O O . GLU A 1 112 ? -1.426 5.094 22.660 1.00 81.62 112 GLU A O 1
#

Organism: NCBI:txid180227

Sequence (112 aa):
VKSGIFTIPKFVHPDIADLIQRMLVADPARRIAIKDIKRHPFWLRNSHIPPRRIVPVNDLVGSFTPVKQEDVDEEIVLSLMSLGWGVDDEEGLIQRLGEGKGLELVYYRILE

InterPro domains:
  IPR011009 Protein kinase-like domain superfamily [SSF56112] (4-58)

Foldseek 3Di:
DQPLDDDDDPVDDPLVVVLVSLQSDSDPVSRDDPVVSCVRPVNVVPVPPPPPPPDPLVNCQLVDAQDDLVRDDPVLLVVCVVVVVQVDHSVVLSVVSNVSGDSSVSSSVVVD

Secondary structure (DSSP, 8-state):
--S------TTS-HHHHHHHHHHS-SSGGGSPPHHHHTTSHHHHHH--S-------GGGGTTTSPPPPGGG--HHHHHHHHHTT--SS-HHHHHHHHHHT-SHHHHHHHHH-